Protein AF-A0AAV9Z6U1-F1 (afdb_monomer)

pLDDT: mean 75.59, std 10.24, range [47.66, 90.62]

Foldseek 3Di:
DDDPDDPCNVPDDDDDPCNVVVVCVVVVWDQDPVRHTCPPRVPPVASQPPDPHPVRSVLVVCCVPVVDPVVVVVVVVVDPPD

Sequence (82 aa):
RVVEIHPNAGEVIKMNENLHATWARTFGLSVDRDGDVDMHGPDAPNGFAPFASELDWRVAQWMVKENPGHKAFDRLLEIPGV

Solvent-accessible surface area (backbone atoms only — not comparable to full-atom values): 5314 Å² total; per-residue (Å²): 137,87,80,88,73,58,96,65,70,86,62,78,90,68,83,58,92,55,47,65,62,51,48,27,65,75,70,62,38,43,64,46,97,86,70,47,77,27,71,55,29,101,77,44,94,46,90,30,55,94,38,93,37,64,64,56,41,52,51,53,49,45,46,71,74,69,54,60,59,65,73,60,51,52,56,52,62,69,40,90,91,99

Radius of gyration: 20.31 Å; Cα contacts (8 Å, |Δi|>4): 43; chains: 1; bounding box: 30×56×44 Å

Mean predicted aligned error: 14.32 Å

Structure (mmCIF, N/CA/C/O backbone):
data_AF-A0AAV9Z6U1-F1
#
_entry.id   AF-A0AAV9Z6U1-F1
#
loop_
_atom_site.group_PDB
_atom_site.id
_atom_site.type_symbol
_atom_site.label_atom_id
_atom_site.label_alt_id
_atom_site.label_comp_id
_atom_site.label_asym_id
_atom_site.label_entity_id
_atom_site.label_seq_id
_atom_site.pdbx_PDB_ins_code
_atom_site.Cartn_x
_atom_site.Cartn_y
_atom_site.Cartn_z
_atom_site.occupancy
_atom_site.B_iso_or_equiv
_atom_site.auth_seq_id
_atom_site.auth_comp_id
_atom_site.auth_asym_id
_atom_site.auth_atom_id
_atom_site.pdbx_PDB_model_num
ATOM 1 N N . ARG A 1 1 ? 13.688 -43.235 -25.413 1.00 47.66 1 ARG A N 1
ATOM 2 C CA . ARG A 1 1 ? 13.560 -42.193 -24.366 1.00 47.66 1 ARG A CA 1
ATOM 3 C C . ARG A 1 1 ? 13.256 -40.891 -25.094 1.00 47.66 1 ARG A C 1
ATOM 5 O O . ARG A 1 1 ? 14.134 -40.419 -25.798 1.00 47.66 1 ARG A O 1
ATOM 12 N N . VAL A 1 2 ? 12.013 -40.410 -25.052 1.00 54.09 2 VAL A N 1
ATOM 13 C CA . VAL A 1 2 ? 11.618 -39.149 -25.705 1.00 54.09 2 VAL A CA 1
ATOM 14 C C . VAL A 1 2 ? 11.894 -38.030 -24.709 1.00 54.09 2 VAL A C 1
ATOM 16 O O . VAL A 1 2 ? 11.496 -38.141 -23.552 1.00 54.09 2 VAL A O 1
ATOM 19 N N . VAL A 1 3 ? 12.650 -37.020 -25.125 1.00 67.44 3 VAL A N 1
ATOM 20 C CA . VAL A 1 3 ? 12.904 -35.823 -24.322 1.00 67.44 3 VAL A CA 1
ATOM 21 C C . VAL A 1 3 ? 12.054 -34.723 -24.944 1.00 67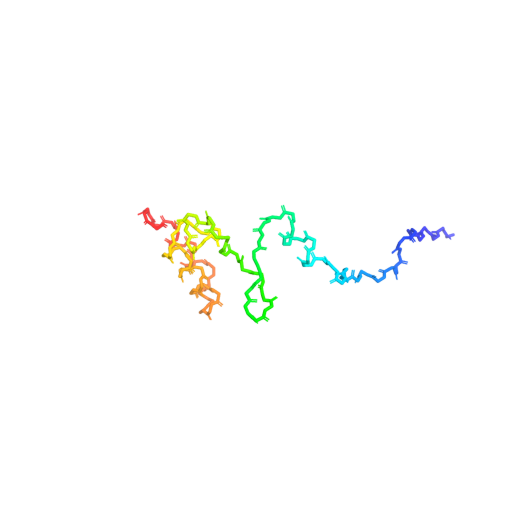.44 3 VAL A C 1
ATOM 2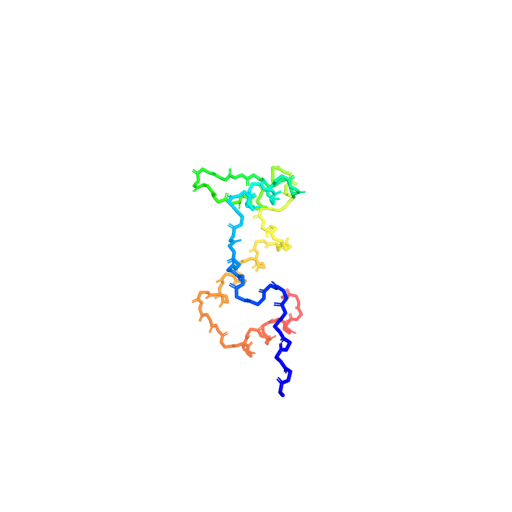3 O O . VAL A 1 3 ? 12.429 -34.159 -25.967 1.00 67.44 3 VAL A O 1
ATOM 26 N N . GLU A 1 4 ? 10.871 -34.481 -24.382 1.00 69.75 4 GLU A N 1
ATOM 27 C CA . GLU A 1 4 ? 10.083 -33.292 -24.707 1.00 69.75 4 GLU A CA 1
ATOM 28 C C . GLU A 1 4 ? 10.719 -32.107 -23.990 1.00 69.75 4 GLU A C 1
ATOM 30 O O . GLU A 1 4 ? 10.569 -31.926 -22.782 1.00 69.75 4 GLU A O 1
ATOM 35 N N . ILE A 1 5 ? 11.495 -31.327 -24.734 1.00 72.44 5 ILE A N 1
ATOM 36 C CA . ILE A 1 5 ? 11.987 -30.040 -24.261 1.00 72.44 5 ILE A CA 1
ATOM 37 C C . ILE A 1 5 ? 10.960 -29.006 -24.708 1.00 72.44 5 ILE A C 1
ATOM 39 O O . ILE A 1 5 ? 10.731 -28.825 -25.903 1.00 72.44 5 ILE A O 1
ATOM 43 N N . HIS A 1 6 ? 10.309 -28.368 -23.737 1.00 69.62 6 HIS A N 1
ATOM 44 C CA . HIS A 1 6 ? 9.349 -27.303 -23.998 1.00 69.62 6 HIS A CA 1
ATOM 45 C C . HIS A 1 6 ? 10.061 -26.143 -24.730 1.00 69.62 6 HIS A C 1
ATOM 47 O O . HIS A 1 6 ? 11.198 -25.830 -24.380 1.00 69.62 6 HIS A O 1
ATOM 53 N N . PRO A 1 7 ? 9.447 -25.494 -25.735 1.00 77.94 7 PRO A N 1
ATOM 54 C CA . PRO A 1 7 ? 10.130 -24.531 -26.611 1.00 77.94 7 PRO A CA 1
ATOM 55 C C . PRO A 1 7 ? 10.795 -23.329 -25.915 1.00 77.94 7 PRO A C 1
ATOM 57 O O . PRO A 1 7 ? 11.727 -22.755 -26.464 1.00 77.94 7 PRO A O 1
ATOM 60 N N . ASN A 1 8 ? 10.356 -22.968 -24.710 1.00 72.88 8 ASN A N 1
ATOM 61 C CA . ASN A 1 8 ? 10.939 -21.905 -23.877 1.00 72.88 8 ASN A CA 1
ATOM 62 C C . ASN A 1 8 ? 11.774 -22.452 -22.694 1.00 72.88 8 ASN A C 1
ATOM 64 O O . ASN A 1 8 ? 12.142 -21.712 -21.781 1.00 72.88 8 ASN A O 1
ATOM 68 N N . ALA A 1 9 ? 12.086 -23.753 -22.677 1.00 69.12 9 ALA A N 1
ATOM 69 C CA . ALA A 1 9 ? 12.933 -24.347 -21.652 1.00 69.12 9 ALA A CA 1
ATOM 70 C C . ALA A 1 9 ? 14.357 -23.778 -21.764 1.00 69.12 9 ALA A C 1
ATOM 72 O O . ALA A 1 9 ? 15.050 -23.991 -22.756 1.00 69.12 9 ALA A O 1
ATOM 73 N N . GLY A 1 10 ? 14.786 -23.053 -20.730 1.00 72.69 10 GLY A N 1
ATOM 74 C CA . GLY A 1 10 ? 16.077 -22.360 -20.705 1.00 72.69 10 GLY A CA 1
ATOM 75 C C . GLY A 1 10 ? 16.031 -20.915 -21.208 1.00 72.69 10 GLY A C 1
ATOM 76 O O . GLY A 1 10 ? 17.078 -20.271 -21.273 1.00 72.69 10 GLY A O 1
ATOM 77 N N . GLU A 1 11 ? 14.849 -20.381 -21.527 1.00 74.75 11 GLU A N 1
ATOM 78 C CA . GLU A 1 11 ? 14.702 -18.953 -21.785 1.00 74.75 11 GLU A CA 1
ATOM 79 C C . GLU A 1 11 ? 14.893 -18.163 -20.482 1.00 74.75 11 GLU A C 1
ATOM 81 O O . GLU A 1 11 ? 14.263 -18.429 -19.455 1.00 74.75 11 GLU A O 1
ATOM 86 N N . VAL A 1 12 ? 15.807 -17.194 -20.508 1.00 74.62 12 VAL A N 1
ATOM 87 C CA . VAL A 1 12 ? 16.067 -16.320 -19.363 1.00 74.62 12 VAL A CA 1
ATOM 88 C C . VAL A 1 12 ? 14.949 -15.289 -19.300 1.00 74.62 12 VAL A C 1
ATOM 90 O O . VAL A 1 12 ? 14.880 -14.407 -20.155 1.00 74.62 12 VAL A O 1
ATOM 93 N N . ILE A 1 13 ? 14.102 -15.374 -18.272 1.00 75.38 13 ILE A N 1
ATOM 94 C CA . ILE A 1 13 ? 13.121 -14.328 -17.971 1.00 75.38 13 ILE A CA 1
ATOM 95 C C . ILE A 1 13 ? 13.903 -13.052 -17.657 1.00 75.38 13 ILE A C 1
ATOM 97 O O . ILE A 1 13 ? 14.561 -12.948 -16.622 1.00 75.38 13 ILE A O 1
ATOM 101 N N . LYS A 1 14 ? 13.864 -12.090 -18.578 1.00 73.31 14 LYS A N 1
ATOM 102 C CA . LYS A 1 14 ? 14.437 -10.760 -18.382 1.00 73.31 14 LYS A CA 1
ATOM 103 C C . LYS A 1 14 ? 13.311 -9.773 -18.144 1.00 73.31 14 LYS A C 1
ATOM 105 O O . LYS A 1 14 ? 12.296 -9.793 -18.838 1.00 73.31 14 LYS A O 1
ATOM 110 N N . MET A 1 15 ? 13.515 -8.901 -17.167 1.00 75.62 15 MET A N 1
ATOM 111 C CA . MET A 1 15 ? 12.642 -7.758 -16.951 1.00 75.62 15 MET A CA 1
ATOM 112 C C . MET A 1 15 ? 12.721 -6.869 -18.196 1.00 75.62 15 MET A C 1
ATOM 114 O O . MET A 1 15 ? 13.817 -6.508 -18.625 1.00 75.62 15 MET A O 1
ATOM 118 N N . ASN A 1 16 ? 11.578 -6.556 -18.807 1.00 76.75 16 ASN A N 1
ATOM 119 C CA . ASN A 1 16 ? 11.542 -5.596 -19.906 1.00 76.75 16 ASN A CA 1
ATOM 120 C C . ASN A 1 16 ? 12.035 -4.242 -19.372 1.00 76.75 16 ASN A C 1
ATOM 122 O O . ASN A 1 16 ? 11.534 -3.772 -18.351 1.00 76.75 16 ASN A O 1
ATOM 126 N N . GLU A 1 17 ? 12.994 -3.621 -20.060 1.00 77.00 17 GLU A N 1
ATOM 127 C CA . GLU A 1 17 ? 13.569 -2.320 -19.681 1.00 77.00 17 GLU A CA 1
ATOM 128 C C . GLU A 1 17 ? 12.490 -1.244 -19.496 1.00 77.00 17 GLU A C 1
ATOM 130 O O . GLU A 1 17 ? 12.597 -0.382 -18.631 1.00 77.00 17 GLU A O 1
ATOM 135 N N . ASN A 1 18 ? 11.396 -1.348 -20.254 1.00 78.00 18 ASN A N 1
ATOM 136 C CA . ASN A 1 18 ? 10.275 -0.418 -20.209 1.00 78.00 18 ASN A CA 1
ATOM 137 C C . ASN A 1 18 ? 9.086 -0.940 -19.391 1.00 78.00 18 ASN A C 1
ATOM 139 O O . ASN A 1 18 ? 7.987 -0.395 -19.517 1.00 78.00 18 ASN A O 1
ATOM 143 N N . LEU A 1 19 ? 9.252 -1.991 -18.577 1.00 80.69 19 LEU A N 1
ATOM 144 C CA . LEU A 1 19 ? 8.160 -2.548 -17.771 1.00 80.69 19 LEU A CA 1
ATOM 145 C C . LEU A 1 19 ? 7.560 -1.485 -16.848 1.00 80.69 19 LEU A C 1
ATOM 147 O O . LEU A 1 19 ? 6.351 -1.281 -16.872 1.00 80.69 19 LEU A O 1
ATOM 151 N N . HIS A 1 20 ? 8.401 -0.748 -16.119 1.00 73.69 20 HIS A N 1
ATOM 152 C CA . HIS A 1 20 ? 7.950 0.313 -15.216 1.00 73.69 20 HIS A CA 1
ATOM 153 C C . HIS A 1 20 ? 7.274 1.468 -15.966 1.00 73.69 20 HIS A C 1
ATOM 155 O O . HIS A 1 20 ? 6.209 1.914 -15.557 1.00 73.69 20 HIS A O 1
ATOM 161 N N . ALA A 1 21 ? 7.819 1.890 -17.112 1.00 75.31 21 ALA A N 1
ATOM 162 C CA . ALA A 1 21 ? 7.213 2.936 -17.940 1.00 75.31 21 ALA A CA 1
ATOM 163 C C . ALA A 1 21 ? 5.856 2.511 -18.532 1.00 75.31 21 ALA A C 1
ATOM 165 O O . ALA A 1 21 ? 4.916 3.304 -18.596 1.00 75.31 21 ALA A O 1
ATOM 166 N N . THR A 1 22 ? 5.742 1.249 -18.953 1.00 77.69 22 THR A N 1
ATOM 167 C CA . THR A 1 22 ? 4.484 0.667 -19.441 1.00 77.69 22 THR A CA 1
ATOM 168 C C . THR A 1 22 ? 3.466 0.607 -18.314 1.00 77.69 22 THR A C 1
ATOM 170 O O . THR A 1 22 ? 2.324 1.014 -18.497 1.00 77.69 22 THR A O 1
ATOM 173 N N . TRP A 1 23 ? 3.892 0.164 -17.133 1.00 73.56 23 TRP A N 1
ATOM 174 C CA . TRP A 1 23 ? 3.031 0.046 -15.969 1.00 73.56 23 TRP A CA 1
ATOM 175 C C . TRP A 1 23 ? 2.527 1.418 -15.499 1.00 73.56 23 TRP A C 1
ATOM 177 O O . TRP A 1 23 ? 1.322 1.612 -15.368 1.00 73.56 23 TRP A O 1
ATOM 187 N N . ALA A 1 24 ? 3.415 2.408 -15.394 1.00 72.62 24 ALA A N 1
ATOM 188 C CA . ALA A 1 24 ? 3.053 3.785 -15.070 1.00 72.62 24 ALA A CA 1
ATOM 189 C C . ALA A 1 24 ? 2.047 4.371 -16.074 1.00 72.62 24 ALA A C 1
ATOM 191 O O . ALA A 1 24 ? 1.033 4.940 -15.677 1.00 72.62 24 ALA A O 1
ATOM 192 N N . ARG A 1 25 ? 2.257 4.154 -17.382 1.00 75.44 25 ARG A N 1
ATOM 193 C CA . ARG A 1 25 ? 1.319 4.596 -18.428 1.00 75.44 25 ARG A CA 1
ATOM 194 C C . ARG A 1 25 ? -0.045 3.915 -18.318 1.00 75.44 25 ARG A C 1
ATOM 196 O O . ARG A 1 25 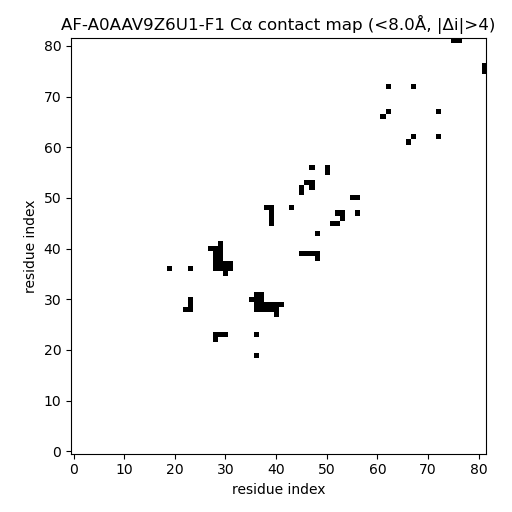? -1.060 4.578 -18.500 1.00 75.44 25 ARG A O 1
ATOM 203 N N . THR A 1 26 ? -0.081 2.605 -18.080 1.00 76.50 26 THR A N 1
ATOM 204 C CA . THR A 1 26 ? -1.335 1.841 -18.022 1.00 76.50 26 THR A CA 1
ATOM 205 C C . THR A 1 26 ? -2.184 2.224 -16.815 1.00 76.50 26 THR A C 1
ATOM 207 O O . THR A 1 26 ? -3.405 2.264 -16.932 1.00 76.50 26 THR A O 1
ATOM 210 N N . PHE A 1 27 ? -1.552 2.516 -15.679 1.00 70.31 27 PHE A N 1
ATOM 211 C CA . PHE A 1 27 ? -2.248 2.792 -14.420 1.00 70.31 27 PHE A CA 1
ATOM 212 C C . PHE A 1 27 ? -2.276 4.280 -14.042 1.00 70.31 27 PHE A C 1
ATOM 214 O O . PHE A 1 27 ? -2.804 4.621 -12.990 1.00 70.31 27 PHE A O 1
ATOM 221 N N . GLY A 1 28 ? -1.751 5.166 -14.896 1.00 66.38 28 GLY A N 1
ATOM 222 C CA . GLY A 1 28 ? -1.740 6.612 -14.654 1.00 66.38 28 GLY A CA 1
ATOM 223 C C . GLY A 1 28 ? -0.900 7.022 -13.442 1.00 66.38 28 GLY A C 1
ATOM 224 O O . GLY A 1 28 ? -1.233 8.000 -12.779 1.00 66.38 28 GLY A O 1
ATOM 225 N N . LEU A 1 29 ? 0.154 6.263 -13.136 1.00 68.88 29 LEU A N 1
ATOM 226 C CA . LEU A 1 29 ? 1.019 6.509 -11.982 1.00 68.88 29 LEU A CA 1
ATOM 227 C C . LEU A 1 29 ? 2.090 7.539 -12.350 1.00 68.88 29 LEU A C 1
ATOM 229 O O . LEU A 1 29 ? 2.681 7.470 -13.434 1.00 68.88 29 LEU A O 1
ATOM 233 N N . SER A 1 30 ? 2.333 8.500 -11.459 1.00 68.94 30 SER A N 1
ATOM 234 C CA . SER A 1 30 ? 3.471 9.412 -11.566 1.00 68.94 30 SER A CA 1
ATOM 235 C C . SER A 1 30 ? 4.768 8.675 -11.229 1.00 68.94 30 SER A C 1
ATOM 237 O O . SER A 1 30 ? 4.769 7.571 -10.692 1.00 68.94 30 SER A O 1
ATOM 239 N N . VAL A 1 31 ? 5.894 9.283 -11.580 1.00 67.94 31 VAL A N 1
ATOM 240 C CA . VAL A 1 31 ? 7.209 8.891 -11.075 1.00 67.94 31 VAL A CA 1
ATOM 241 C C . VAL A 1 31 ? 7.685 10.052 -10.212 1.00 67.94 31 VAL A C 1
ATOM 243 O O . VAL A 1 31 ? 7.557 11.207 -10.635 1.00 67.94 31 VAL A O 1
ATOM 246 N N . ASP A 1 32 ? 8.167 9.772 -9.006 1.00 66.81 32 ASP A N 1
ATOM 247 C CA . ASP A 1 32 ? 8.690 10.805 -8.118 1.00 66.81 32 ASP A CA 1
ATOM 248 C C . ASP A 1 32 ? 10.086 11.289 -8.565 1.00 66.81 32 ASP A C 1
ATOM 250 O O . ASP A 1 32 ? 10.599 10.936 -9.631 1.00 66.81 32 ASP A O 1
ATOM 254 N N . ARG A 1 33 ? 10.710 12.168 -7.770 1.00 64.25 33 ARG A N 1
ATOM 255 C CA . ARG A 1 33 ? 12.043 12.710 -8.095 1.00 64.25 33 ARG A CA 1
ATOM 256 C C . ARG A 1 33 ? 13.158 11.671 -8.015 1.00 64.25 33 ARG A C 1
ATOM 258 O O . ARG A 1 33 ? 14.206 11.902 -8.615 1.00 64.25 33 ARG A O 1
ATOM 265 N N . ASP A 1 34 ? 12.933 10.582 -7.292 1.00 70.38 34 ASP A N 1
ATOM 266 C CA . ASP A 1 34 ? 13.908 9.523 -7.064 1.00 70.38 34 ASP A CA 1
ATOM 267 C C . ASP A 1 34 ? 13.777 8.402 -8.113 1.00 70.38 34 ASP A C 1
ATOM 269 O O . ASP A 1 34 ? 14.635 7.524 -8.201 1.00 70.38 34 ASP A O 1
ATOM 273 N N . GLY A 1 35 ? 12.777 8.495 -8.997 1.00 66.81 35 GLY A N 1
ATOM 274 C CA . GLY A 1 35 ? 12.531 7.518 -10.055 1.00 66.81 35 GLY A CA 1
ATOM 275 C C . GLY A 1 35 ? 11.609 6.381 -9.618 1.00 66.81 35 GLY A C 1
ATOM 276 O O . GLY A 1 35 ? 11.389 5.452 -10.402 1.00 66.81 35 GLY A O 1
ATOM 277 N N . ASP A 1 36 ? 11.057 6.462 -8.408 1.00 66.31 36 ASP A N 1
ATOM 278 C CA . ASP A 1 36 ? 10.114 5.490 -7.886 1.00 66.31 36 ASP A CA 1
ATOM 279 C C . ASP A 1 36 ? 8.710 5.787 -8.412 1.00 66.31 36 ASP A C 1
ATOM 281 O O . ASP A 1 36 ? 8.337 6.929 -8.695 1.00 66.31 36 ASP A O 1
ATOM 285 N N . VAL A 1 37 ? 7.919 4.728 -8.597 1.00 67.06 37 VAL A N 1
ATOM 286 C CA . VAL A 1 37 ? 6.522 4.876 -9.008 1.00 67.06 37 VAL A CA 1
ATOM 287 C C . VAL A 1 37 ? 5.770 5.534 -7.861 1.00 67.06 37 VAL A C 1
ATOM 289 O O . VAL A 1 37 ? 5.579 4.940 -6.799 1.00 67.06 37 VAL A O 1
ATOM 292 N N . ASP A 1 38 ? 5.331 6.757 -8.106 1.00 65.62 38 ASP A N 1
ATOM 293 C CA . ASP A 1 38 ? 4.481 7.505 -7.211 1.00 65.62 38 ASP A CA 1
ATOM 294 C C . ASP A 1 38 ? 3.081 6.889 -7.256 1.00 65.62 38 ASP A C 1
ATOM 296 O O . ASP A 1 38 ? 2.279 7.102 -8.171 1.00 65.62 38 ASP A O 1
ATOM 300 N N . MET A 1 39 ? 2.815 6.048 -6.258 1.00 61.28 39 MET A N 1
ATOM 301 C CA . MET A 1 39 ? 1.508 5.433 -6.039 1.00 61.28 39 MET A CA 1
ATOM 302 C C . MET A 1 39 ? 0.457 6.476 -5.629 1.00 61.28 39 MET A C 1
ATOM 304 O O . MET A 1 39 ? -0.739 6.178 -5.640 1.00 61.28 39 MET A O 1
ATOM 308 N N . HIS A 1 40 ? 0.880 7.703 -5.301 1.00 58.12 40 HIS A N 1
ATOM 309 C CA . HIS A 1 40 ? -0.004 8.843 -5.160 1.00 58.12 40 HIS A CA 1
ATOM 310 C C . HIS A 1 40 ? -0.226 9.450 -6.541 1.00 58.12 40 HIS A C 1
ATOM 312 O O . HIS A 1 40 ? 0.454 10.377 -6.970 1.00 58.12 40 HIS A O 1
ATOM 318 N N . GLY A 1 41 ? -1.224 8.941 -7.260 1.00 52.22 41 GLY A N 1
ATOM 319 C CA . GLY A 1 41 ? -1.732 9.681 -8.410 1.00 52.22 41 GLY A CA 1
ATOM 320 C C . GLY A 1 41 ? -2.108 11.115 -7.986 1.00 52.22 41 GLY A C 1
ATOM 321 O O . GLY A 1 41 ? -2.543 11.315 -6.848 1.00 52.22 41 GLY A O 1
ATOM 322 N N . PRO A 1 42 ? -2.004 12.118 -8.875 1.00 53.50 42 PRO A N 1
ATOM 323 C CA . PRO A 1 42 ? -2.398 13.497 -8.565 1.00 53.50 42 PRO A CA 1
ATOM 324 C C . PRO A 1 42 ? -3.867 13.624 -8.113 1.00 53.50 42 PRO A C 1
ATOM 326 O O . PRO A 1 42 ? -4.216 14.594 -7.447 1.00 53.50 42 PRO A O 1
ATOM 329 N N . ASP A 1 43 ? -4.690 12.614 -8.421 1.00 56.25 43 ASP A N 1
ATOM 330 C CA . ASP A 1 43 ? -6.099 12.486 -8.041 1.00 56.25 43 ASP A CA 1
ATOM 331 C C . ASP A 1 43 ? -6.367 11.335 -7.048 1.00 56.25 43 ASP A C 1
ATOM 333 O O . ASP A 1 43 ? -7.518 10.933 -6.872 1.00 56.25 43 ASP A O 1
ATOM 337 N N . ALA A 1 44 ? -5.339 10.757 -6.410 1.00 56.84 44 ALA A N 1
ATOM 338 C CA . ALA A 1 44 ? -5.545 9.717 -5.404 1.00 56.84 44 ALA A C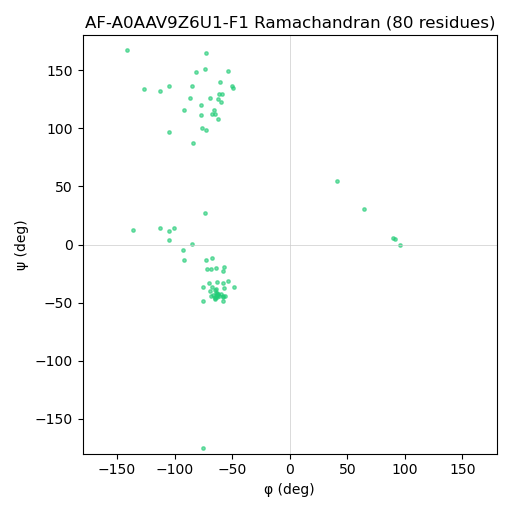A 1
ATOM 339 C C . ALA A 1 44 ? -6.298 10.329 -4.204 1.00 56.84 44 ALA A C 1
ATOM 341 O O . ALA A 1 44 ? -5.739 11.168 -3.493 1.00 56.84 44 ALA A O 1
ATOM 342 N N . PRO A 1 45 ? -7.564 9.937 -3.948 1.00 61.22 45 PRO A N 1
ATOM 343 C CA . PRO A 1 45 ? -8.389 10.574 -2.920 1.00 61.22 45 PRO A CA 1
ATOM 344 C C . PRO A 1 45 ? -7.814 10.375 -1.513 1.00 61.22 45 PRO A C 1
ATOM 346 O O . PRO A 1 45 ? -8.124 11.141 -0.602 1.00 61.22 45 PRO A O 1
ATOM 349 N N . ASN A 1 46 ? -6.956 9.366 -1.339 1.00 68.00 46 ASN A N 1
ATOM 350 C CA . ASN A 1 46 ? -6.124 9.196 -0.168 1.00 68.00 46 ASN A CA 1
ATOM 351 C C . ASN A 1 46 ? -4.651 9.048 -0.578 1.00 68.00 46 ASN A C 1
ATOM 353 O O . ASN A 1 46 ? -4.283 8.261 -1.445 1.00 68.00 46 ASN A O 1
ATOM 357 N N . GLY A 1 47 ? -3.769 9.775 0.105 1.00 74.50 47 GLY A N 1
ATOM 358 C CA . GLY A 1 47 ? -2.325 9.590 -0.030 1.00 74.50 47 GLY A CA 1
ATOM 359 C C . GLY A 1 47 ? -1.821 8.309 0.642 1.00 74.50 47 GLY A C 1
ATOM 360 O O . GLY A 1 47 ? -0.719 8.267 1.155 1.00 74.50 47 GLY A O 1
ATOM 361 N N . PHE A 1 48 ? -2.656 7.289 0.764 1.00 77.00 48 PHE A N 1
ATOM 362 C CA . PHE A 1 48 ? -2.276 6.027 1.389 1.00 77.00 48 PHE A CA 1
ATOM 363 C C . PHE A 1 48 ? -2.788 4.842 0.577 1.00 77.00 48 PHE A C 1
ATOM 365 O O . PHE A 1 48 ? -2.735 3.715 1.059 1.00 77.00 48 PHE A O 1
ATOM 372 N N . ALA A 1 49 ? -3.248 5.071 -0.660 1.00 72.12 49 ALA A N 1
ATOM 373 C CA . ALA A 1 49 ? -3.600 4.007 -1.586 1.00 72.12 49 ALA A CA 1
ATOM 374 C C . ALA A 1 49 ? -2.455 2.972 -1.669 1.00 72.12 49 ALA A C 1
ATOM 376 O O . ALA A 1 49 ? -1.283 3.351 -1.724 1.00 72.12 49 ALA A O 1
ATOM 377 N N . PRO A 1 50 ? -2.753 1.662 -1.653 1.00 74.88 50 PRO A N 1
ATOM 378 C CA . PRO A 1 50 ? -4.076 1.039 -1.757 1.00 74.88 50 PRO A CA 1
ATOM 379 C C . PRO A 1 50 ? -4.853 0.927 -0.432 1.00 74.88 50 PRO A C 1
ATOM 381 O O . PRO A 1 50 ? -5.949 0.371 -0.418 1.00 74.88 50 PRO A O 1
ATOM 384 N N . PHE A 1 51 ? -4.300 1.399 0.684 1.00 80.38 51 PHE A N 1
ATOM 385 C CA . PHE A 1 51 ? -4.950 1.322 1.989 1.00 80.38 51 PHE A CA 1
ATOM 386 C C . PHE A 1 51 ? -6.103 2.320 2.093 1.00 80.38 51 PHE A C 1
ATOM 388 O O . PHE A 1 51 ? -6.084 3.367 1.450 1.00 80.38 51 PHE A O 1
ATOM 395 N N . ALA A 1 52 ? -7.121 2.001 2.898 1.00 82.94 52 ALA A N 1
ATOM 396 C CA . ALA A 1 52 ? -8.282 2.872 3.072 1.00 82.94 52 ALA A CA 1
ATOM 397 C C . ALA A 1 52 ? -7.924 4.146 3.858 1.00 82.94 52 ALA A C 1
ATOM 399 O O . ALA A 1 52 ? -8.452 5.222 3.561 1.00 82.94 52 ALA A O 1
ATOM 400 N N . SER A 1 53 ? -6.987 4.047 4.805 1.00 85.50 53 SER A N 1
ATOM 401 C CA . SER A 1 53 ? -6.527 5.152 5.644 1.00 85.50 53 SER A CA 1
ATOM 402 C C . SER A 1 53 ? -5.016 5.129 5.913 1.00 85.50 53 SER A C 1
ATOM 404 O O . SER A 1 53 ? -4.326 4.132 5.699 1.00 85.50 53 SER A O 1
ATOM 406 N N . GLU A 1 54 ? -4.497 6.238 6.448 1.00 87.50 54 GLU A N 1
ATOM 407 C CA . GLU A 1 54 ? -3.127 6.310 6.973 1.00 87.50 54 GLU A CA 1
ATOM 408 C C . GLU A 1 54 ? -2.866 5.273 8.073 1.00 87.50 54 GLU A C 1
ATOM 410 O O . GLU A 1 54 ? -1.769 4.720 8.162 1.00 87.50 54 GLU A O 1
ATOM 415 N N . LEU A 1 55 ? -3.861 5.020 8.928 1.00 88.62 55 LEU A N 1
ATOM 416 C CA . LEU A 1 55 ? -3.732 4.087 10.044 1.00 88.62 55 LEU A CA 1
ATOM 417 C C . LEU A 1 55 ? -3.475 2.669 9.532 1.00 88.62 55 LEU A C 1
ATOM 419 O O . LEU A 1 55 ? -2.539 2.021 9.999 1.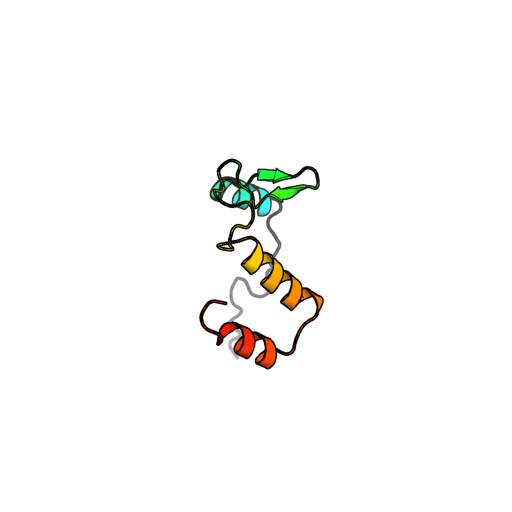00 88.62 55 LEU A O 1
ATOM 423 N N . ASP A 1 56 ? -4.229 2.242 8.522 1.00 86.94 56 ASP A N 1
ATOM 424 C CA . ASP A 1 56 ? -4.066 0.934 7.881 1.00 86.94 56 ASP A CA 1
ATOM 425 C C . ASP A 1 56 ? -2.660 0.781 7.282 1.00 86.94 56 ASP A C 1
ATOM 427 O O . ASP A 1 56 ? -1.995 -0.242 7.470 1.00 86.94 56 ASP A O 1
ATOM 431 N N . TRP A 1 57 ? -2.160 1.835 6.625 1.00 88.19 57 TRP A N 1
ATOM 432 C CA . TRP A 1 57 ? -0.798 1.862 6.094 1.00 88.19 57 TRP A CA 1
ATOM 433 C C . TRP A 1 57 ? 0.258 1.770 7.205 1.00 88.19 57 TRP A C 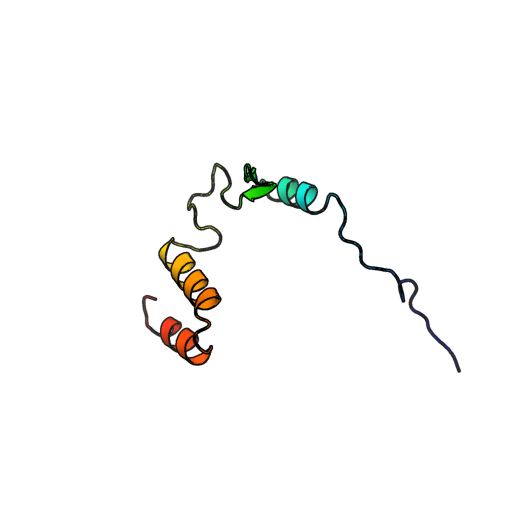1
ATOM 435 O O . TRP A 1 57 ? 1.217 1.007 7.083 1.00 88.19 57 TRP A O 1
ATOM 445 N N . ARG A 1 58 ? 0.088 2.498 8.320 1.00 89.38 58 ARG A N 1
ATOM 446 C CA . ARG A 1 58 ? 1.018 2.437 9.464 1.00 89.38 58 ARG A CA 1
ATOM 447 C C . ARG A 1 58 ? 1.031 1.052 10.112 1.00 89.38 58 ARG A C 1
ATOM 449 O O . ARG A 1 58 ? 2.101 0.582 10.493 1.00 89.38 58 ARG A O 1
ATOM 456 N N . VAL A 1 59 ? -0.122 0.390 10.208 1.00 88.50 59 VAL A N 1
ATOM 457 C CA . VAL A 1 59 ? -0.238 -0.981 10.730 1.00 88.50 59 VAL A CA 1
ATOM 458 C C . VAL A 1 59 ? 0.489 -1.973 9.819 1.00 88.50 59 VAL A C 1
ATOM 460 O O . VAL A 1 59 ? 1.292 -2.772 10.306 1.00 88.50 59 VAL A O 1
ATOM 463 N N . ALA A 1 60 ? 0.298 -1.878 8.501 1.00 88.38 60 ALA A N 1
ATOM 464 C CA . ALA A 1 60 ? 1.038 -2.689 7.535 1.00 88.38 60 ALA A CA 1
ATOM 465 C C . ALA A 1 60 ? 2.552 -2.416 7.589 1.00 88.38 60 ALA A C 1
ATOM 467 O O . ALA A 1 60 ? 3.360 -3.345 7.590 1.00 88.38 60 ALA A O 1
ATOM 468 N N . GLN A 1 61 ? 2.959 -1.148 7.703 1.00 88.81 61 GLN A N 1
ATOM 469 C CA . GLN A 1 61 ? 4.368 -0.779 7.825 1.00 88.81 61 GLN A CA 1
ATOM 470 C C . GLN A 1 61 ? 4.998 -1.342 9.109 1.00 88.81 61 GLN A C 1
ATOM 472 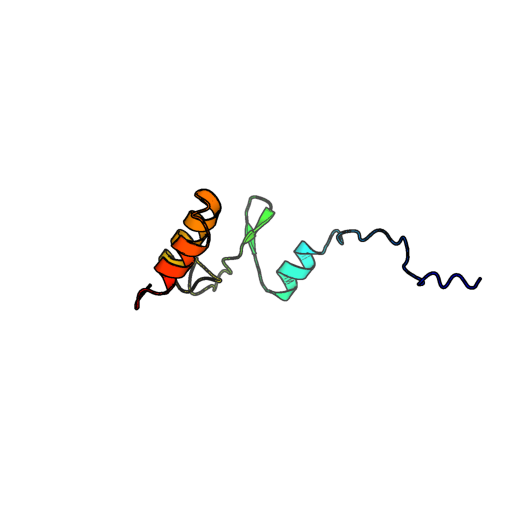O O . GLN A 1 61 ? 6.128 -1.833 9.075 1.00 88.81 61 GLN A O 1
ATOM 477 N N . TRP A 1 62 ? 4.281 -1.288 10.234 1.00 89.50 62 TRP A N 1
ATOM 478 C CA . TRP A 1 62 ? 4.712 -1.884 11.499 1.00 89.50 62 TRP A CA 1
ATOM 479 C C . TRP A 1 62 ? 4.878 -3.402 11.378 1.00 89.50 62 TRP A C 1
ATOM 481 O O . TRP A 1 62 ? 5.907 -3.927 11.801 1.00 89.50 62 TRP A O 1
ATOM 491 N N . MET A 1 63 ? 3.930 -4.090 10.730 1.00 88.06 63 MET A N 1
ATOM 492 C CA . MET A 1 63 ? 4.018 -5.530 10.475 1.00 88.06 63 MET A CA 1
ATOM 493 C C . MET A 1 63 ? 5.298 -5.891 9.707 1.00 88.06 63 MET A C 1
ATOM 495 O O . MET A 1 63 ? 5.991 -6.833 10.076 1.00 88.06 63 MET A O 1
ATOM 499 N N . VAL A 1 64 ? 5.653 -5.123 8.674 1.00 86.69 64 VAL A N 1
ATOM 500 C CA . VAL A 1 64 ? 6.863 -5.375 7.874 1.00 86.69 64 VAL A CA 1
ATOM 501 C C . VAL A 1 64 ? 8.146 -5.089 8.660 1.00 86.69 64 VAL A C 1
ATOM 503 O O . VAL A 1 64 ? 9.112 -5.840 8.542 1.00 86.69 64 VAL A O 1
ATOM 506 N N . LYS A 1 65 ? 8.176 -4.012 9.456 1.00 87.38 65 LYS A N 1
ATOM 507 C CA . LYS A 1 65 ? 9.378 -3.585 10.194 1.00 87.38 65 LYS A CA 1
ATOM 508 C C . LYS A 1 65 ? 9.668 -4.451 11.416 1.00 87.38 65 LYS A C 1
ATOM 510 O O . LYS A 1 65 ? 10.800 -4.881 11.603 1.00 87.38 65 LYS A O 1
ATOM 515 N N . GLU A 1 66 ? 8.655 -4.683 12.242 1.00 87.06 66 GLU A N 1
ATOM 516 C CA . GLU A 1 66 ? 8.807 -5.371 13.528 1.00 87.06 66 GLU A CA 1
ATOM 517 C C . GLU A 1 66 ? 8.583 -6.883 13.408 1.00 87.06 66 GLU A C 1
ATOM 519 O O . GLU A 1 66 ? 8.910 -7.628 14.330 1.00 87.06 66 GLU A O 1
ATOM 524 N N . ASN A 1 67 ? 8.028 -7.341 12.277 1.00 84.00 67 ASN A N 1
ATOM 525 C CA . ASN A 1 67 ? 7.675 -8.734 12.006 1.00 84.00 67 ASN A CA 1
ATOM 526 C C . ASN A 1 67 ? 7.041 -9.435 13.224 1.00 84.00 67 ASN A C 1
ATOM 528 O O . ASN A 1 67 ? 7.539 -10.472 13.687 1.00 84.00 67 ASN A O 1
ATOM 532 N N . PRO A 1 68 ? 5.957 -8.865 13.789 1.00 79.88 68 PRO A N 1
ATOM 533 C CA . PRO A 1 68 ? 5.228 -9.534 14.846 1.00 79.88 68 PRO A CA 1
ATOM 534 C C . PRO A 1 68 ? 4.758 -10.874 14.282 1.00 79.88 68 PRO A C 1
ATOM 536 O O . PRO A 1 68 ? 4.198 -10.937 13.187 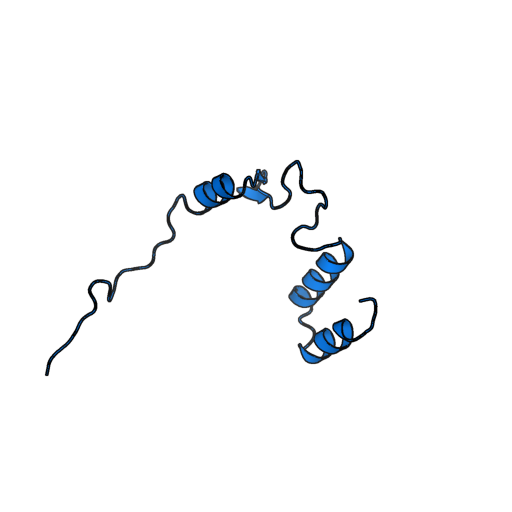1.00 79.88 68 PRO A O 1
ATOM 539 N N . GLY A 1 69 ? 5.018 -11.966 15.006 1.00 85.19 69 GLY A N 1
ATOM 540 C CA . GLY A 1 69 ? 4.659 -13.297 14.521 1.00 85.19 69 GLY A CA 1
ATOM 541 C C . GLY A 1 69 ? 3.202 -13.321 14.053 1.00 85.19 69 GLY A C 1
ATOM 542 O O . GLY A 1 69 ? 2.342 -12.794 14.753 1.00 85.19 69 GLY A O 1
ATOM 543 N N . HIS A 1 70 ? 2.928 -13.922 12.890 1.00 82.00 70 HIS A N 1
ATOM 544 C CA . HIS A 1 70 ? 1.651 -13.763 12.172 1.00 82.00 70 HIS A CA 1
ATOM 545 C C . HIS A 1 70 ? 0.407 -13.950 13.058 1.00 82.00 70 HIS A C 1
ATOM 547 O O . HIS A 1 70 ? -0.525 -13.165 12.975 1.00 82.00 70 HIS A O 1
ATOM 553 N N . LYS A 1 71 ? 0.447 -14.875 14.027 1.00 86.56 71 LYS A N 1
ATOM 554 C CA . LYS A 1 71 ? -0.639 -15.083 15.005 1.00 86.56 71 LYS A CA 1
ATOM 555 C C . LYS A 1 71 ? -1.000 -13.846 15.838 1.00 86.56 71 LYS A C 1
ATOM 557 O O . LYS A 1 71 ? -2.135 -13.725 16.279 1.00 86.56 71 LYS A O 1
ATOM 562 N N . ALA A 1 72 ? -0.033 -12.991 16.158 1.00 83.62 72 ALA A N 1
ATOM 563 C CA . ALA A 1 72 ? -0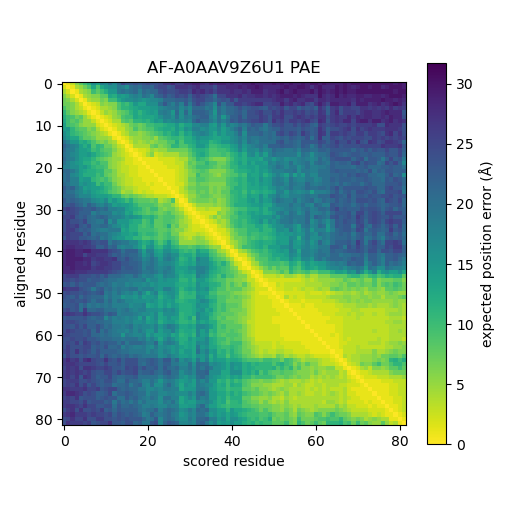.268 -11.760 16.909 1.00 83.62 72 ALA A CA 1
ATOM 564 C C . ALA A 1 72 ? -0.927 -10.693 16.030 1.00 83.62 72 ALA A C 1
ATOM 566 O O . ALA A 1 72 ? -1.797 -9.972 16.507 1.00 83.62 72 ALA A O 1
ATOM 567 N N . PHE A 1 73 ? -0.543 -10.635 14.754 1.00 85.38 73 PHE A N 1
ATOM 568 C CA . PHE A 1 73 ? -1.171 -9.765 13.769 1.00 85.38 73 PHE A CA 1
ATOM 569 C C . PHE A 1 73 ? -2.602 -10.214 13.450 1.00 85.38 73 PHE A C 1
ATOM 571 O O . PHE A 1 73 ? -3.515 -9.400 13.495 1.00 85.38 73 PHE A O 1
ATOM 578 N N . ASP A 1 74 ? -2.826 -11.515 13.260 1.00 86.31 74 ASP A N 1
ATOM 579 C CA . ASP A 1 74 ? -4.165 -12.071 13.028 1.00 86.31 74 ASP A CA 1
ATOM 580 C C . ASP A 1 74 ? -5.116 -11.727 14.185 1.00 86.31 74 ASP A C 1
ATOM 582 O O . ASP A 1 74 ? -6.214 -11.229 13.967 1.00 86.31 74 ASP A O 1
ATOM 586 N N . ARG A 1 75 ? -4.656 -11.878 15.436 1.00 87.31 75 ARG A N 1
ATOM 587 C CA . ARG A 1 75 ? -5.430 -11.481 16.625 1.00 87.31 75 ARG A CA 1
ATOM 588 C C . ARG A 1 75 ? -5.721 -9.986 16.695 1.00 87.31 75 ARG A C 1
ATOM 590 O O . ARG A 1 75 ? -6.732 -9.607 17.273 1.00 87.31 75 ARG A O 1
ATOM 597 N N . LEU A 1 76 ? -4.824 -9.142 16.183 1.00 86.81 76 LEU A N 1
ATOM 598 C CA . LEU A 1 76 ? -5.048 -7.699 16.121 1.00 86.81 76 LEU A CA 1
ATOM 599 C C . LEU A 1 76 ? -6.191 -7.386 15.144 1.00 86.81 76 LEU A C 1
ATOM 601 O O . LEU A 1 76 ? -7.066 -6.600 15.485 1.00 86.81 76 LEU A O 1
ATOM 605 N N . LEU A 1 77 ? -6.210 -8.050 13.985 1.00 86.75 77 LEU A N 1
ATOM 606 C CA . LEU A 1 77 ? -7.259 -7.904 12.969 1.00 86.75 77 LEU A CA 1
ATOM 607 C C . LEU A 1 77 ? -8.603 -8.536 13.374 1.00 86.75 77 LEU A C 1
ATOM 609 O O . LEU A 1 77 ? -9.642 -8.177 12.831 1.00 86.75 77 LEU A O 1
ATOM 613 N N . GLU A 1 78 ? -8.611 -9.473 14.324 1.00 90.62 78 GLU A N 1
ATOM 614 C CA . GLU A 1 78 ? -9.844 -10.052 14.878 1.00 90.62 78 GLU A CA 1
ATOM 615 C C . GLU A 1 78 ? -10.612 -9.078 15.796 1.00 90.62 78 GLU A C 1
ATOM 617 O O . GLU A 1 78 ? -11.772 -9.339 16.129 1.00 90.62 78 GLU A O 1
ATOM 622 N N . ILE A 1 79 ? -10.000 -7.965 16.222 1.00 87.69 79 ILE A N 1
ATOM 623 C CA . ILE A 1 79 ? -10.649 -6.966 17.080 1.00 87.69 79 ILE A CA 1
ATOM 624 C C . ILE A 1 79 ? -11.598 -6.108 16.228 1.00 87.69 79 ILE A C 1
ATOM 626 O O . ILE A 1 79 ? -11.136 -5.411 15.329 1.00 87.69 79 ILE A O 1
ATOM 630 N N . PRO A 1 80 ? -12.912 -6.073 16.523 1.00 85.81 80 PRO A N 1
ATOM 631 C CA . PRO A 1 80 ? -13.849 -5.266 15.749 1.00 85.81 80 PRO A CA 1
ATOM 632 C C . PRO A 1 80 ? -13.488 -3.777 15.783 1.00 85.81 80 PRO A C 1
ATOM 634 O O . PRO A 1 80 ? -13.448 -3.171 16.856 1.00 85.81 80 PRO A O 1
ATOM 637 N N . GLY A 1 81 ? -13.286 -3.180 14.608 1.00 74.94 81 GLY A N 1
ATOM 638 C CA . GLY A 1 81 ? -12.952 -1.759 14.466 1.00 74.94 81 GLY A CA 1
ATOM 639 C C . GLY A 1 81 ? -11.454 -1.467 14.343 1.00 74.94 81 GLY A C 1
ATOM 640 O O . GLY A 1 81 ? -11.094 -0.298 14.209 1.00 74.94 81 GLY A O 1
ATOM 641 N N . VAL A 1 82 ? -10.617 -2.508 14.378 1.00 71.38 82 VAL A N 1
ATOM 642 C CA . VAL A 1 82 ? -9.350 -2.556 13.634 1.00 71.38 82 VAL A CA 1
ATOM 643 C C . VAL A 1 82 ? -9.664 -2.957 12.194 1.00 71.38 82 VAL A C 1
ATOM 645 O O . VAL A 1 82 ? -8.968 -2.446 11.297 1.00 71.38 82 VAL A O 1
#

Organism: NCBI:txid2862362

Secondary structure (DSSP, 8-state):
------TTTT------TTHHHHHHHHHT-EE-TTS-EESS-TT-SSTTTTSSSHHHHHHHHHHHHH---HHHHHHHHTSTT-